Protein AF-A0A8I2AJA8-F1 (afdb_monomer)

Sequence (94 aa):
MNYKQGLISGIILSVIIALLSPLTQWVTSFVITPEYFPNVIKRSVEIGYFKTTAEAEANFNYQNYAIQGAIGALVMGIVTTASAMIFIRTKKMK

Structure (mmCIF, N/CA/C/O backbone):
data_AF-A0A8I2AJA8-F1
#
_entry.id   AF-A0A8I2AJA8-F1
#
loop_
_atom_site.group_PDB
_atom_site.id
_atom_site.type_symbol
_atom_site.label_atom_id
_atom_site.label_alt_id
_atom_site.label_comp_id
_atom_site.label_asym_id
_atom_site.label_entity_id
_atom_site.label_seq_id
_atom_site.pdbx_PDB_ins_code
_atom_site.Cartn_x
_atom_site.Cartn_y
_atom_site.Cartn_z
_atom_site.occupancy
_atom_site.B_iso_or_equiv
_atom_site.auth_seq_id
_atom_site.auth_comp_id
_atom_site.auth_asym_id
_atom_site.auth_atom_id
_atom_site.pdbx_PDB_model_num
ATOM 1 N N . MET A 1 1 ? -19.812 5.101 24.871 1.00 73.25 1 MET A N 1
ATOM 2 C CA . MET A 1 1 ? -18.439 4.962 24.342 1.00 73.25 1 MET A CA 1
ATOM 3 C C . MET A 1 1 ? -17.670 6.236 24.642 1.00 73.25 1 MET A C 1
ATOM 5 O O . MET A 1 1 ? -18.113 7.296 24.218 1.00 73.25 1 MET A O 1
ATOM 9 N N . ASN A 1 2 ? -16.578 6.169 25.406 1.00 84.69 2 ASN A N 1
ATOM 10 C CA . ASN A 1 2 ? -15.717 7.344 25.586 1.00 84.69 2 ASN A CA 1
ATOM 11 C C . ASN A 1 2 ? -14.704 7.453 24.427 1.00 84.69 2 ASN A C 1
ATOM 13 O O . ASN A 1 2 ? -14.459 6.481 23.713 1.00 84.69 2 ASN A O 1
ATOM 17 N N . TYR A 1 3 ? -14.125 8.640 24.231 1.00 85.19 3 TYR A N 1
ATOM 18 C CA . TYR A 1 3 ? -13.220 8.913 23.107 1.00 85.19 3 TYR A CA 1
ATOM 19 C C . TYR A 1 3 ? -12.023 7.947 23.051 1.00 85.19 3 TYR A C 1
ATOM 21 O O . TYR A 1 3 ? -11.670 7.451 21.985 1.00 85.19 3 TYR A O 1
ATOM 29 N N . LYS A 1 4 ? -11.431 7.624 24.210 1.00 86.75 4 LYS A N 1
ATOM 30 C CA . LYS A 1 4 ? -10.267 6.729 24.295 1.00 86.75 4 LYS A CA 1
ATOM 31 C C . LYS A 1 4 ? -10.597 5.307 23.843 1.00 86.75 4 LYS A C 1
ATOM 33 O O . LYS A 1 4 ? -9.820 4.719 23.104 1.00 86.75 4 LYS A O 1
ATOM 38 N N . GLN A 1 5 ? -11.747 4.773 24.253 1.00 89.50 5 GLN A N 1
ATOM 39 C CA . GLN A 1 5 ? -12.193 3.437 23.853 1.00 89.50 5 GLN A CA 1
ATOM 40 C C . GLN A 1 5 ? -12.3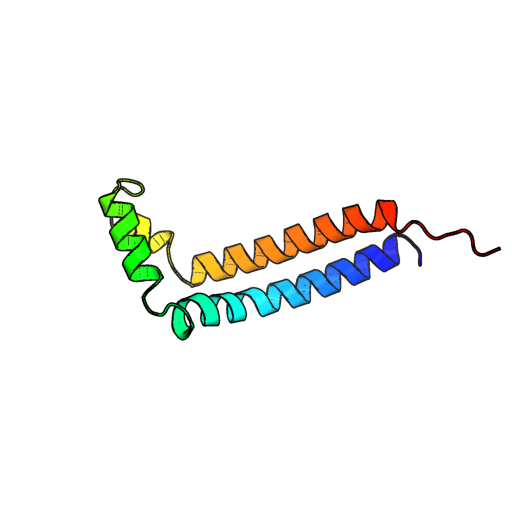89 3.341 22.338 1.00 89.50 5 GLN A C 1
ATOM 42 O O . GLN A 1 5 ? -11.895 2.402 21.725 1.00 89.50 5 GLN A O 1
ATOM 47 N N . GLY A 1 6 ? -13.052 4.329 21.728 1.00 90.06 6 GLY A N 1
ATOM 48 C CA . GLY A 1 6 ? -13.246 4.339 20.276 1.00 90.06 6 GLY A CA 1
ATOM 49 C C . GLY A 1 6 ? -11.933 4.487 19.502 1.00 90.06 6 GLY A C 1
ATOM 50 O O . GLY A 1 6 ? -11.739 3.809 18.497 1.00 90.06 6 GLY A O 1
ATOM 51 N N . LEU A 1 7 ? -10.996 5.296 20.011 1.00 92.31 7 LEU A N 1
ATOM 52 C CA . LEU A 1 7 ? -9.673 5.441 19.403 1.00 92.31 7 LEU A CA 1
ATOM 53 C C . LEU A 1 7 ? -8.870 4.132 19.450 1.00 92.31 7 LEU A C 1
ATOM 55 O O . LEU A 1 7 ? -8.305 3.738 18.435 1.00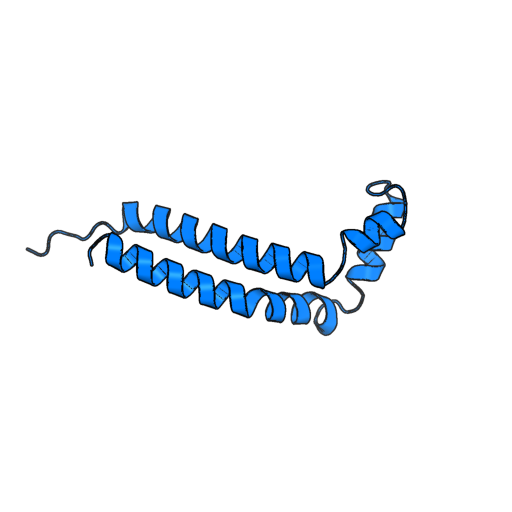 92.31 7 LEU A O 1
ATOM 59 N N . ILE A 1 8 ? -8.854 3.432 20.591 1.00 94.12 8 ILE A N 1
ATOM 60 C CA . ILE A 1 8 ? -8.168 2.135 20.725 1.00 94.12 8 ILE A CA 1
ATOM 61 C C . ILE A 1 8 ? -8.768 1.108 19.761 1.00 94.12 8 ILE A C 1
ATOM 63 O O . ILE A 1 8 ? -8.023 0.449 19.038 1.00 94.12 8 ILE A O 1
ATOM 67 N N . SER A 1 9 ? -10.097 1.005 19.697 1.00 94.25 9 SER A N 1
ATOM 68 C CA . SER A 1 9 ? -10.763 0.085 18.770 1.00 94.25 9 SER A CA 1
ATOM 69 C C . SER A 1 9 ? -10.418 0.384 17.310 1.00 94.25 9 SER A C 1
ATOM 71 O O . SER A 1 9 ? -10.132 -0.540 16.550 1.00 94.25 9 SER A O 1
ATOM 73 N N . GLY A 1 10 ? -10.396 1.659 16.910 1.00 94.50 10 GLY A N 1
ATOM 74 C CA . GLY A 1 10 ? -10.031 2.022 15.540 1.00 94.50 10 GLY A CA 1
ATOM 75 C C . GLY A 1 10 ? -8.546 1.823 15.229 1.00 94.50 10 GLY A C 1
ATOM 76 O O . GLY A 1 10 ? -8.219 1.422 14.115 1.00 94.50 10 GLY A O 1
ATOM 77 N N . ILE A 1 11 ? -7.644 1.990 16.203 1.00 96.19 11 ILE A N 1
ATOM 78 C CA . ILE A 1 11 ? -6.226 1.620 16.043 1.00 96.19 11 ILE A CA 1
ATOM 79 C C . ILE A 1 11 ? -6.094 0.110 15.817 1.00 96.19 11 ILE A C 1
ATOM 81 O O . ILE A 1 11 ? -5.426 -0.297 14.870 1.00 96.19 11 ILE A O 1
ATOM 85 N N . ILE A 1 12 ? -6.756 -0.720 16.633 1.00 97.31 12 ILE A N 1
ATOM 86 C CA . ILE A 1 12 ? -6.734 -2.185 16.474 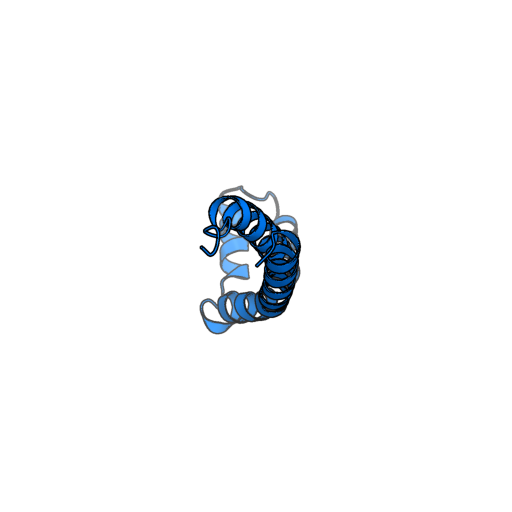1.00 97.31 12 ILE A CA 1
ATOM 87 C C . ILE A 1 12 ? -7.237 -2.574 15.080 1.00 97.31 12 ILE A C 1
ATOM 89 O O . ILE A 1 12 ? -6.582 -3.346 14.383 1.00 97.31 12 ILE A O 1
ATOM 93 N N . LEU A 1 13 ? -8.354 -1.990 14.639 1.00 96.62 13 LEU A N 1
ATOM 94 C CA . LEU A 1 13 ? -8.880 -2.214 13.294 1.00 96.62 13 LEU A CA 1
ATOM 95 C C . LEU A 1 13 ? -7.879 -1.791 12.207 1.00 96.62 13 LEU A C 1
ATOM 97 O O . LEU A 1 13 ? -7.662 -2.530 11.250 1.00 96.62 13 LEU A O 1
ATOM 101 N N . SER A 1 14 ? -7.233 -0.636 12.372 1.00 97.31 14 SER A N 1
ATOM 102 C CA . SER A 1 14 ? -6.232 -0.127 11.426 1.00 97.31 14 SER A CA 1
ATOM 103 C C . SER A 1 14 ? -5.023 -1.057 11.315 1.00 97.31 14 SER A C 1
ATOM 105 O O . SER A 1 14 ? -4.524 -1.273 10.214 1.00 97.31 14 SER A O 1
ATOM 107 N N . VAL A 1 15 ? -4.583 -1.661 12.425 1.00 97.88 15 VAL A N 1
ATOM 108 C CA . VAL A 1 15 ? -3.515 -2.674 12.425 1.00 97.88 15 VAL A CA 1
ATOM 109 C C . VAL A 1 15 ? -3.939 -3.916 11.642 1.00 97.88 15 VAL A C 1
ATOM 111 O O . VAL A 1 15 ? -3.167 -4.399 10.819 1.00 97.88 15 VAL A O 1
ATOM 114 N N . ILE A 1 16 ? -5.165 -4.411 11.838 1.00 97.88 16 ILE A N 1
ATOM 115 C CA . ILE A 1 16 ? -5.675 -5.570 11.084 1.00 97.88 16 ILE A CA 1
ATOM 116 C C . ILE A 1 16 ? -5.697 -5.266 9.580 1.00 97.88 16 ILE A C 1
ATOM 118 O O . ILE A 1 16 ? -5.218 -6.071 8.783 1.00 97.88 16 ILE A O 1
ATOM 122 N N . ILE A 1 17 ? -6.193 -4.090 9.185 1.00 97.06 17 ILE A N 1
ATOM 123 C CA . ILE A 1 17 ? -6.214 -3.663 7.778 1.00 97.06 17 ILE A CA 1
ATOM 124 C C . ILE A 1 17 ? -4.786 -3.560 7.223 1.00 97.06 17 ILE A C 1
ATOM 126 O O . ILE A 1 17 ? -4.515 -4.047 6.126 1.00 97.06 17 ILE A O 1
ATOM 130 N N . ALA A 1 18 ? -3.856 -2.981 7.985 1.00 97.44 18 ALA A N 1
ATOM 131 C CA . ALA A 1 18 ? -2.458 -2.871 7.583 1.00 97.44 18 ALA A CA 1
ATOM 132 C C . ALA A 1 18 ? -1.794 -4.243 7.382 1.00 97.44 18 ALA A C 1
ATOM 134 O O . ALA A 1 18 ? -1.029 -4.407 6.436 1.00 97.44 18 ALA A O 1
ATOM 135 N N . LEU A 1 19 ? -2.122 -5.243 8.208 1.00 97.06 19 LEU A N 1
ATOM 136 C CA . LEU A 1 19 ? -1.631 -6.618 8.047 1.00 97.06 19 LEU A CA 1
ATOM 137 C C . LEU A 1 19 ? -2.211 -7.321 6.812 1.00 97.06 19 LEU A C 1
ATOM 139 O O . LEU A 1 19 ? -1.529 -8.142 6.202 1.00 97.06 19 LEU A O 1
ATOM 143 N N . LEU A 1 20 ? -3.445 -6.996 6.423 1.00 97.44 20 LEU A N 1
ATOM 144 C CA . LEU A 1 20 ? -4.061 -7.513 5.196 1.00 97.44 20 LEU A CA 1
ATOM 145 C C . LEU A 1 20 ? -3.553 -6.799 3.932 1.00 97.44 20 LEU A C 1
ATOM 147 O O . LEU A 1 20 ? -3.626 -7.365 2.840 1.00 97.44 20 LEU A O 1
ATOM 151 N N . SER A 1 21 ? -3.009 -5.586 4.066 1.00 96.88 21 SER A N 1
ATOM 152 C CA . SER A 1 21 ? -2.565 -4.754 2.942 1.00 96.88 21 SER A CA 1
ATOM 153 C C . SER A 1 21 ? -1.553 -5.458 2.017 1.00 96.88 21 SER A C 1
ATOM 155 O O . SER A 1 21 ? -1.836 -5.532 0.817 1.00 96.88 21 SER A O 1
ATOM 157 N N . PRO A 1 22 ? -0.464 -6.098 2.504 1.00 97.25 22 PRO A N 1
ATOM 158 C CA . PRO A 1 22 ? 0.456 -6.850 1.644 1.00 97.25 22 PRO A CA 1
ATOM 159 C C . PRO A 1 22 ? -0.230 -7.940 0.816 1.00 97.25 22 PRO A C 1
ATOM 161 O O . PRO A 1 22 ? 0.041 -8.069 -0.375 1.00 97.25 22 PRO A O 1
ATOM 164 N N . LEU A 1 23 ? -1.174 -8.682 1.409 1.00 97.75 23 LEU A N 1
ATOM 165 C CA . LEU A 1 23 ? -1.923 -9.713 0.689 1.00 97.75 23 LEU A CA 1
ATOM 166 C C . LEU A 1 23 ? -2.763 -9.099 -0.437 1.00 97.75 23 LEU A C 1
ATOM 168 O O . LEU A 1 23 ? -2.735 -9.590 -1.564 1.00 97.75 23 LEU A O 1
ATOM 172 N N . THR A 1 24 ? -3.472 -8.002 -0.165 1.00 96.56 24 THR A N 1
ATOM 173 C CA . THR A 1 24 ? -4.258 -7.309 -1.201 1.00 96.56 24 THR A CA 1
ATOM 174 C C . THR A 1 24 ? -3.372 -6.730 -2.304 1.00 96.56 24 THR A C 1
ATOM 176 O O . THR A 1 24 ? -3.715 -6.816 -3.487 1.00 96.56 24 THR A O 1
ATOM 179 N N . GLN A 1 25 ? -2.193 -6.217 -1.940 1.00 97.50 25 GLN A N 1
ATOM 180 C CA . GLN A 1 25 ? -1.197 -5.731 -2.884 1.00 97.50 25 GLN A CA 1
ATOM 181 C C . GLN A 1 25 ? -0.674 -6.867 -3.767 1.00 97.50 25 GLN A C 1
ATOM 183 O O . GLN A 1 25 ? -0.522 -6.683 -4.975 1.00 97.50 25 GLN A O 1
ATOM 188 N N . TRP A 1 26 ? -0.445 -8.050 -3.195 1.00 97.62 26 TRP A N 1
A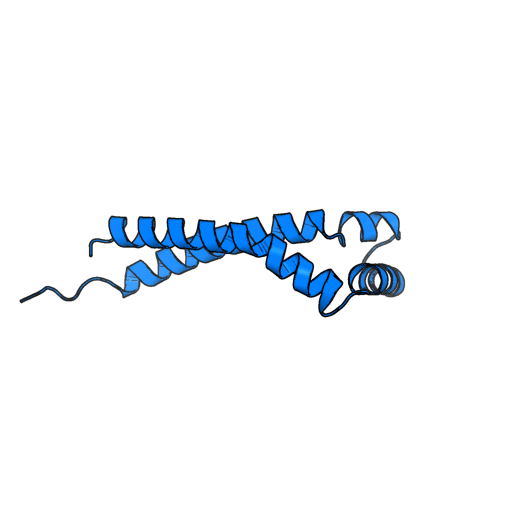TOM 189 C CA . TRP A 1 26 ? 0.000 -9.228 -3.935 1.00 97.62 26 TRP A CA 1
ATOM 190 C C . TRP A 1 26 ? -1.066 -9.697 -4.926 1.00 97.62 26 TRP A C 1
ATOM 192 O O . TRP A 1 26 ? -0.778 -9.836 -6.111 1.00 97.62 26 TRP A O 1
ATOM 202 N N . VAL A 1 27 ? -2.318 -9.845 -4.478 1.00 97.88 27 VAL A N 1
ATOM 203 C CA . VAL A 1 27 ? -3.443 -10.207 -5.359 1.00 97.88 27 VAL A CA 1
ATOM 204 C C . VAL A 1 27 ? -3.563 -9.210 -6.513 1.00 97.88 27 VAL A C 1
ATOM 206 O O . VAL A 1 27 ? -3.659 -9.607 -7.670 1.00 97.88 27 VAL A O 1
ATOM 209 N N . THR A 1 28 ? -3.488 -7.912 -6.229 1.00 96.56 28 THR A N 1
ATOM 210 C CA . THR A 1 28 ? -3.584 -6.883 -7.271 1.00 96.56 28 THR A CA 1
ATOM 211 C C . THR A 1 28 ? -2.438 -7.000 -8.276 1.00 96.56 28 THR A C 1
ATOM 213 O O . THR A 1 28 ? -2.679 -7.111 -9.474 1.00 96.56 28 THR A O 1
ATOM 216 N N . SER A 1 29 ? -1.194 -7.036 -7.796 1.00 96.62 29 SER A N 1
ATOM 217 C CA . SER A 1 29 ? -0.001 -6.960 -8.651 1.00 96.62 29 SER A CA 1
ATOM 218 C C . SER A 1 29 ? 0.421 -8.270 -9.322 1.00 96.62 29 SER A C 1
ATOM 220 O O . SER A 1 29 ? 1.159 -8.208 -10.298 1.00 96.62 29 SER A O 1
ATOM 222 N N . PHE A 1 30 ? -0.045 -9.431 -8.851 1.00 95.69 30 PHE A N 1
ATOM 223 C CA . PHE A 1 30 ? 0.325 -10.734 -9.421 1.00 95.69 30 PHE A CA 1
ATOM 224 C C . PHE A 1 30 ? -0.859 -11.551 -9.944 1.00 95.69 30 PHE A C 1
ATOM 226 O O . PHE A 1 30 ? -0.658 -12.391 -10.815 1.00 95.69 30 PHE A O 1
ATOM 233 N N . VAL A 1 31 ? -2.083 -11.324 -9.451 1.00 97.25 31 VAL A N 1
ATOM 234 C CA . VAL A 1 31 ? -3.272 -12.088 -9.881 1.00 97.25 31 VAL A CA 1
ATOM 235 C C . VAL A 1 31 ? -4.146 -11.274 -10.831 1.00 97.25 31 VAL A C 1
ATOM 237 O O . VAL A 1 31 ? -4.519 -11.769 -11.889 1.00 97.25 31 VAL A O 1
ATOM 240 N N . ILE A 1 32 ? -4.470 -10.027 -10.477 1.00 97.06 32 ILE A N 1
ATOM 241 C CA . ILE A 1 32 ? -5.344 -9.172 -11.299 1.00 97.06 32 ILE A CA 1
ATOM 242 C C . ILE A 1 32 ? -4.557 -8.567 -12.467 1.00 97.06 32 ILE A C 1
ATOM 244 O O . ILE A 1 32 ? -5.020 -8.587 -13.606 1.00 97.06 32 ILE A O 1
ATOM 248 N N . THR A 1 33 ? -3.360 -8.044 -12.194 1.00 96.25 33 THR A N 1
ATOM 249 C CA . THR A 1 33 ? -2.486 -7.423 -13.200 1.00 96.25 33 THR A CA 1
ATOM 250 C C . THR A 1 33 ? -1.070 -8.008 -13.131 1.00 96.25 33 THR A C 1
ATOM 252 O O . THR A 1 33 ? -0.169 -7.316 -12.662 1.00 96.25 33 THR A O 1
ATOM 255 N N . PRO A 1 34 ? -0.847 -9.255 -13.589 1.00 93.31 34 PRO A N 1
ATOM 256 C CA . PRO A 1 34 ? 0.420 -9.981 -13.409 1.00 93.31 34 PRO A CA 1
ATOM 257 C C . PRO A 1 34 ? 1.655 -9.262 -13.978 1.00 93.31 34 PRO A C 1
ATOM 259 O O . PRO A 1 34 ? 2.751 -9.397 -13.449 1.00 93.31 34 PRO A O 1
ATOM 262 N N . GLU A 1 35 ? 1.473 -8.442 -15.016 1.00 96.38 35 GLU A N 1
ATOM 263 C CA . GLU A 1 35 ? 2.542 -7.673 -15.668 1.00 96.38 35 GLU A CA 1
ATOM 264 C C . GLU A 1 35 ? 2.634 -6.221 -15.157 1.00 96.38 35 GLU A C 1
ATOM 266 O O . GLU A 1 35 ? 3.166 -5.346 -15.840 1.00 96.38 35 GLU A O 1
ATOM 271 N N . TYR A 1 36 ? 2.084 -5.909 -13.977 1.00 96.62 36 TYR A N 1
ATOM 272 C CA . TYR A 1 36 ? 2.046 -4.531 -13.472 1.00 96.62 36 TYR A CA 1
ATOM 273 C C . TYR A 1 36 ? 3.441 -3.910 -13.334 1.00 96.62 36 TYR A C 1
ATOM 275 O O . TYR A 1 36 ? 3.710 -2.866 -13.930 1.00 96.62 36 TYR A O 1
ATOM 283 N N . PHE A 1 37 ? 4.333 -4.558 -12.577 1.00 97.00 37 PHE A N 1
ATOM 284 C CA . PHE A 1 37 ? 5.684 -4.055 -12.320 1.00 97.00 37 PHE A CA 1
ATOM 285 C C . PHE A 1 37 ? 6.526 -3.891 -13.598 1.00 97.00 37 PHE A C 1
ATOM 287 O O . PHE A 1 37 ? 7.005 -2.780 -13.828 1.00 97.00 37 PHE A O 1
ATOM 294 N N . PRO A 1 38 ? 6.678 -4.901 -14.479 1.00 96.75 38 PRO A N 1
ATOM 295 C CA . PRO A 1 38 ? 7.468 -4.725 -15.700 1.00 96.75 38 PRO A CA 1
ATOM 296 C C . PRO A 1 38 ? 6.903 -3.628 -16.614 1.00 96.75 38 PRO A C 1
ATOM 298 O O . PRO A 1 38 ? 7.668 -2.823 -17.154 1.00 96.75 38 PRO A O 1
ATOM 301 N N . ASN A 1 39 ? 5.574 -3.522 -16.736 1.00 97.38 39 ASN A N 1
ATOM 302 C CA . ASN A 1 39 ? 4.953 -2.488 -17.563 1.00 97.38 39 ASN A CA 1
ATOM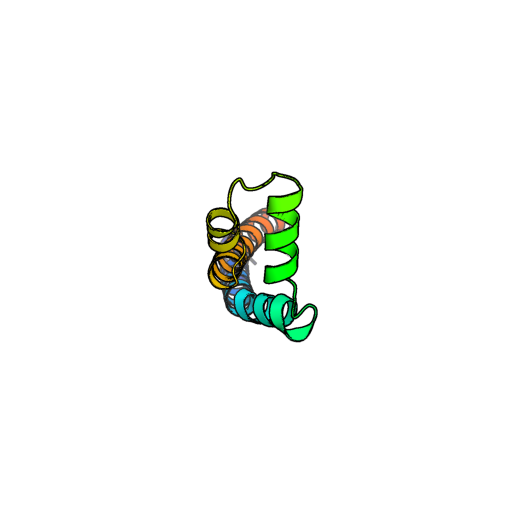 303 C C . ASN A 1 39 ? 5.157 -1.080 -16.996 1.00 97.38 39 ASN A C 1
ATOM 305 O O . ASN A 1 39 ? 5.503 -0.168 -17.750 1.00 97.38 39 ASN A O 1
ATOM 309 N N . VAL A 1 40 ? 4.966 -0.884 -15.686 1.00 96.69 40 VAL A N 1
ATOM 310 C CA . VAL A 1 40 ? 5.136 0.443 -15.073 1.00 96.69 40 VAL A CA 1
ATOM 311 C C . VAL A 1 40 ? 6.603 0.867 -15.058 1.00 96.69 40 VAL A C 1
ATOM 313 O O . VAL A 1 40 ? 6.889 2.022 -15.361 1.00 96.69 40 VAL A O 1
ATOM 316 N N . ILE A 1 41 ? 7.536 -0.062 -14.819 1.00 97.81 41 ILE A N 1
ATOM 317 C CA . ILE A 1 41 ? 8.981 0.191 -14.902 1.00 97.81 41 ILE A CA 1
ATOM 318 C C . ILE A 1 41 ? 9.338 0.665 -16.308 1.00 97.81 41 ILE A C 1
ATOM 320 O O . ILE A 1 41 ? 9.846 1.777 -16.466 1.00 97.81 41 ILE A O 1
ATOM 324 N N . LYS A 1 42 ? 9.001 -0.126 -17.335 1.00 97.44 42 LYS A N 1
ATOM 325 C CA . LYS A 1 42 ? 9.283 0.218 -18.733 1.00 97.44 42 LYS A CA 1
ATOM 326 C C . LYS A 1 42 ? 8.695 1.581 -19.091 1.00 97.44 42 LYS A C 1
ATOM 328 O O . LYS A 1 42 ? 9.416 2.460 -19.564 1.00 97.44 42 LYS A O 1
ATOM 333 N N . ARG A 1 43 ? 7.410 1.788 -18.791 1.00 97.50 43 ARG A N 1
ATOM 334 C CA . ARG A 1 43 ? 6.713 3.037 -19.108 1.00 97.50 43 ARG A CA 1
ATOM 335 C C . ARG A 1 43 ? 7.314 4.238 -18.384 1.00 97.50 43 ARG A C 1
ATOM 337 O O . ARG A 1 43 ? 7.406 5.307 -18.976 1.00 97.50 43 ARG A O 1
ATOM 344 N N . SER A 1 44 ? 7.717 4.079 -17.126 1.00 97.00 44 SER A N 1
ATOM 345 C CA . SER A 1 44 ? 8.283 5.166 -16.323 1.00 97.00 44 SER A CA 1
ATOM 346 C C . SER A 1 44 ? 9.630 5.660 -16.852 1.00 97.00 44 SER A C 1
ATOM 348 O O . SER A 1 44 ? 9.891 6.861 -16.815 1.00 97.00 44 SER A O 1
ATOM 350 N N . VAL A 1 45 ? 10.451 4.767 -17.407 1.00 97.19 45 VAL A N 1
ATOM 351 C CA . VAL A 1 45 ? 11.715 5.136 -18.055 1.00 97.19 45 VAL A CA 1
ATOM 352 C C . VAL A 1 45 ? 11.452 5.761 -19.427 1.00 97.19 45 VAL A C 1
ATOM 354 O O . VAL A 1 45 ? 12.033 6.794 -19.744 1.00 97.19 45 VAL A O 1
ATOM 357 N N . GLU A 1 46 ? 10.527 5.202 -20.217 1.00 97.31 46 GLU A N 1
ATOM 358 C CA . GLU A 1 46 ? 10.1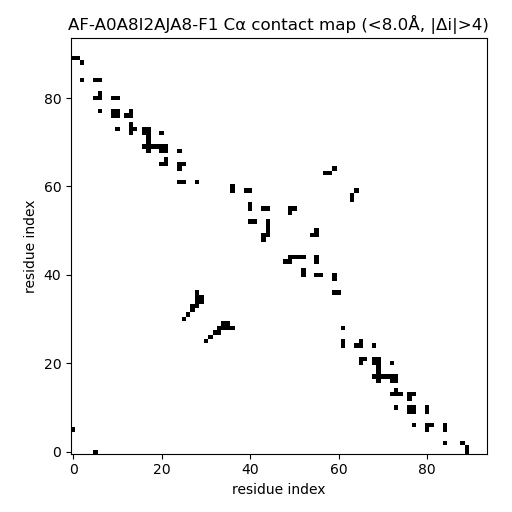54 5.742 -21.538 1.00 97.31 46 GLU A CA 1
ATOM 359 C C . GLU A 1 46 ? 9.676 7.198 -21.483 1.00 97.31 46 GLU A C 1
ATOM 361 O O . GLU A 1 46 ? 9.986 7.985 -22.374 1.00 97.31 46 GLU A O 1
ATOM 366 N N . ILE A 1 47 ? 8.913 7.560 -20.447 1.00 97.31 47 ILE A N 1
ATOM 367 C CA . ILE A 1 47 ? 8.406 8.929 -20.263 1.00 97.31 47 ILE A CA 1
ATOM 368 C C . ILE A 1 47 ? 9.377 9.833 -19.490 1.00 97.31 47 ILE A C 1
ATOM 370 O O . ILE A 1 47 ? 9.045 10.987 -19.224 1.00 97.31 47 ILE A O 1
ATOM 374 N N . GLY A 1 48 ? 10.549 9.322 -19.101 1.00 95.06 48 GLY A N 1
ATOM 375 C CA . GLY A 1 48 ? 11.567 10.070 -18.364 1.00 95.06 48 GLY A CA 1
ATOM 376 C C . GLY A 1 48 ? 11.233 10.355 -16.895 1.00 95.06 48 GLY A C 1
ATOM 377 O O . GLY A 1 48 ? 11.846 11.243 -16.306 1.00 95.06 48 GLY A O 1
ATOM 378 N N . TYR A 1 49 ? 10.281 9.630 -16.292 1.00 96.31 49 TYR A N 1
ATOM 379 C CA . TYR A 1 49 ? 9.986 9.730 -14.854 1.00 96.31 49 TYR A CA 1
ATOM 380 C C . TYR A 1 49 ? 11.159 9.210 -14.008 1.00 96.31 49 TYR A C 1
ATOM 382 O O . TYR A 1 49 ? 11.498 9.809 -12.991 1.00 96.31 49 TYR A O 1
ATOM 390 N N . PHE A 1 50 ? 11.817 8.144 -14.473 1.00 96.38 50 PHE A N 1
ATOM 391 C CA . PHE A 1 50 ? 13.090 7.658 -13.939 1.00 96.38 50 PHE A CA 1
ATOM 392 C C . PHE A 1 50 ? 14.178 7.707 -15.008 1.00 96.38 50 PHE A C 1
ATOM 394 O O . PHE A 1 50 ? 13.907 7.473 -16.188 1.00 96.38 50 PHE A O 1
ATOM 401 N N . LYS A 1 51 ? 15.423 7.988 -14.600 1.00 93.38 51 LYS A N 1
ATOM 402 C CA . LYS A 1 51 ? 16.554 8.086 -15.541 1.00 93.38 51 LYS A CA 1
ATOM 403 C C . LYS A 1 51 ? 17.060 6.718 -15.983 1.00 93.38 51 LYS A C 1
ATOM 405 O O . LYS A 1 51 ? 17.628 6.595 -17.064 1.00 93.38 51 LYS A O 1
ATOM 410 N N . THR A 1 52 ? 16.903 5.706 -15.132 1.00 95.69 52 THR A N 1
ATOM 411 C CA . THR A 1 52 ? 17.400 4.350 -15.382 1.00 95.69 52 THR A CA 1
ATOM 412 C C . THR A 1 52 ? 16.375 3.305 -14.963 1.00 95.69 52 THR A C 1
ATOM 414 O O . THR A 1 52 ? 15.584 3.525 -14.046 1.00 95.69 52 THR A O 1
ATOM 417 N N . THR A 1 53 ? 16.425 2.134 -15.599 1.00 95.31 53 THR A N 1
ATOM 418 C CA . THR A 1 53 ? 15.593 0.984 -15.221 1.00 95.31 53 THR A CA 1
ATOM 419 C C . THR A 1 53 ? 15.855 0.534 -13.786 1.00 95.31 53 THR A C 1
ATOM 421 O O . THR A 1 53 ? 14.907 0.242 -13.072 1.00 95.31 53 THR A O 1
ATOM 424 N N . ALA A 1 54 ? 17.108 0.572 -13.324 1.00 95.88 54 ALA A N 1
ATOM 425 C CA . ALA A 1 54 ? 17.456 0.200 -11.952 1.00 95.88 54 ALA A CA 1
ATOM 426 C C . ALA A 1 54 ? 16.811 1.129 -10.905 1.00 95.88 54 ALA A C 1
ATOM 428 O O . ALA A 1 5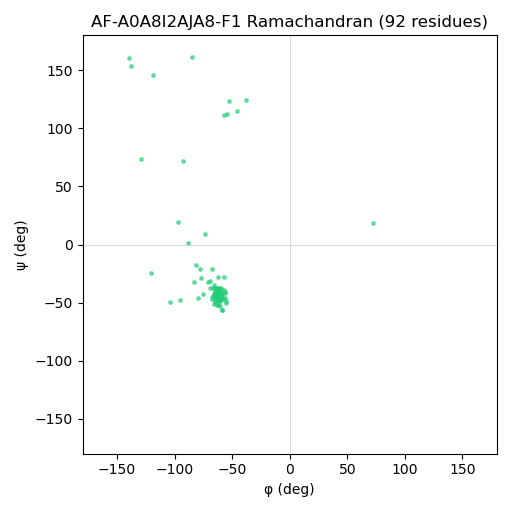4 ? 16.330 0.674 -9.870 1.00 95.88 54 ALA A O 1
ATOM 429 N N . GLU A 1 55 ? 16.763 2.437 -11.179 1.00 95.44 55 GLU A N 1
ATOM 430 C CA . GLU A 1 55 ? 16.085 3.408 -10.311 1.00 95.44 55 GLU A CA 1
ATOM 431 C C . GLU A 1 55 ? 14.571 3.151 -10.270 1.00 95.44 55 GLU A C 1
ATOM 433 O O . GLU A 1 55 ? 13.954 3.190 -9.202 1.00 95.44 55 GLU A O 1
ATOM 438 N N . ALA A 1 56 ? 13.981 2.820 -11.420 1.00 96.50 56 ALA A N 1
ATOM 439 C CA . ALA A 1 56 ? 12.579 2.443 -11.511 1.00 96.50 56 ALA A CA 1
ATOM 440 C C . ALA A 1 56 ? 12.281 1.134 -10.761 1.00 96.50 56 ALA A C 1
ATOM 442 O O . ALA A 1 56 ? 11.314 1.090 -10.010 1.00 96.50 56 ALA A O 1
ATOM 443 N N . GLU A 1 57 ? 13.113 0.100 -10.889 1.00 96.31 57 GLU A N 1
ATOM 444 C CA . GLU A 1 57 ? 12.978 -1.187 -10.184 1.00 96.31 57 GLU A CA 1
ATOM 445 C C . GLU A 1 57 ? 13.093 -1.045 -8.662 1.00 96.31 57 GLU A C 1
ATOM 447 O O . GLU A 1 57 ? 12.352 -1.692 -7.916 1.00 96.31 57 GLU A O 1
ATOM 452 N N . ALA A 1 58 ? 13.970 -0.158 -8.184 1.00 96.12 58 ALA A N 1
ATOM 453 C CA . ALA A 1 58 ? 14.103 0.136 -6.759 1.00 96.12 58 ALA A CA 1
ATOM 454 C C . ALA A 1 58 ? 12.816 0.739 -6.158 1.00 96.12 58 ALA A C 1
ATOM 456 O O . ALA A 1 58 ? 12.533 0.536 -4.975 1.00 96.12 58 ALA A O 1
ATOM 457 N N . ASN A 1 59 ? 12.013 1.432 -6.972 1.00 94.88 59 ASN A N 1
ATOM 458 C CA . ASN A 1 59 ? 10.750 2.042 -6.557 1.00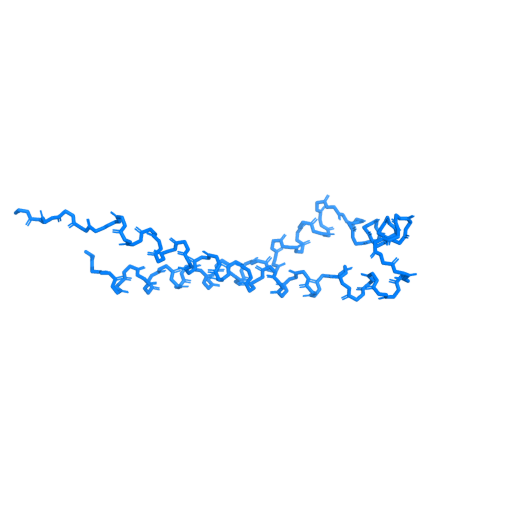 94.88 59 ASN A CA 1
ATOM 459 C C . ASN A 1 59 ? 9.536 1.141 -6.842 1.00 94.88 59 ASN A C 1
ATOM 461 O O . ASN A 1 59 ? 8.691 0.932 -5.968 1.00 94.88 59 ASN A O 1
ATOM 465 N N . PHE A 1 60 ? 9.451 0.586 -8.047 1.00 96.25 60 PHE A N 1
ATOM 466 C CA . PHE A 1 60 ? 8.352 -0.240 -8.537 1.00 96.25 60 PHE A CA 1
ATOM 467 C C . PHE A 1 60 ? 8.620 -1.722 -8.305 1.00 96.25 60 PHE A C 1
ATOM 469 O O . PHE A 1 60 ? 8.848 -2.495 -9.230 1.00 96.25 60 PHE A O 1
ATOM 476 N N . ASN A 1 61 ? 8.536 -2.133 -7.046 1.00 96.75 61 ASN A N 1
ATOM 477 C CA . ASN A 1 61 ? 8.584 -3.538 -6.671 1.00 96.75 61 ASN A CA 1
ATOM 478 C C . ASN A 1 61 ? 7.577 -3.847 -5.564 1.00 96.75 61 ASN A C 1
ATOM 480 O O . ASN A 1 61 ? 7.118 -2.966 -4.830 1.00 96.75 61 ASN A O 1
ATOM 484 N N . TYR A 1 62 ? 7.254 -5.134 -5.441 1.00 97.12 62 TYR A N 1
ATOM 485 C CA . TYR A 1 62 ? 6.272 -5.613 -4.477 1.00 97.12 62 TYR A CA 1
ATOM 486 C C . TYR A 1 62 ? 6.636 -5.257 -3.037 1.00 97.12 62 TYR A C 1
ATOM 488 O O . TYR A 1 62 ? 5.769 -4.806 -2.298 1.00 97.12 62 TYR A O 1
ATOM 496 N N . GLN A 1 63 ? 7.900 -5.420 -2.638 1.00 96.62 63 GLN A N 1
ATOM 497 C CA . GLN A 1 63 ? 8.326 -5.148 -1.266 1.00 96.62 63 GLN A CA 1
ATOM 498 C C . GLN A 1 63 ? 8.069 -3.687 -0.888 1.00 96.62 63 GLN A C 1
ATOM 500 O O . GLN A 1 63 ? 7.470 -3.414 0.153 1.00 96.62 63 GLN A O 1
ATOM 505 N N . ASN A 1 64 ? 8.472 -2.754 -1.750 1.00 97.19 64 ASN A N 1
ATOM 506 C CA . ASN A 1 64 ? 8.285 -1.330 -1.522 1.00 97.19 64 ASN A CA 1
ATOM 507 C C . ASN A 1 64 ? 6.791 -0.976 -1.447 1.00 97.19 64 ASN A C 1
ATOM 509 O O . ASN A 1 64 ? 6.355 -0.321 -0.503 1.00 97.19 64 ASN A O 1
ATOM 513 N N . TYR A 1 65 ? 5.986 -1.491 -2.381 1.00 96.88 65 TYR A N 1
ATOM 514 C CA . TYR A 1 65 ? 4.538 -1.266 -2.403 1.00 96.88 65 TYR A CA 1
ATOM 515 C C . TYR A 1 65 ? 3.819 -1.879 -1.197 1.00 96.88 65 TYR A C 1
ATOM 517 O O . TYR A 1 65 ? 2.928 -1.249 -0.634 1.00 96.88 65 TYR A O 1
ATOM 525 N N . ALA A 1 66 ? 4.203 -3.081 -0.770 1.00 97.50 66 ALA A N 1
ATOM 526 C CA . ALA A 1 66 ? 3.616 -3.745 0.388 1.00 97.50 66 ALA A CA 1
ATOM 527 C C . ALA A 1 66 ? 3.922 -2.983 1.686 1.00 97.50 66 ALA A C 1
ATOM 529 O O . ALA A 1 66 ? 3.024 -2.778 2.502 1.00 97.50 66 ALA A O 1
ATOM 530 N N . ILE A 1 67 ? 5.164 -2.517 1.861 1.00 97.25 67 ILE A N 1
ATOM 531 C CA . ILE A 1 67 ? 5.567 -1.726 3.033 1.00 97.25 67 ILE A CA 1
ATOM 532 C C . ILE A 1 67 ? 4.846 -0.376 3.040 1.00 97.25 67 ILE A C 1
ATOM 534 O O . ILE A 1 67 ? 4.217 -0.020 4.038 1.00 97.25 67 ILE A O 1
ATOM 538 N N . GLN A 1 68 ? 4.896 0.362 1.928 1.00 96.62 68 GLN A N 1
ATOM 539 C CA . GLN A 1 68 ? 4.228 1.660 1.819 1.00 96.62 68 GLN A CA 1
ATOM 540 C C . GLN A 1 68 ? 2.713 1.530 1.986 1.00 96.62 68 GLN A C 1
ATOM 542 O O . GLN A 1 68 ? 2.108 2.323 2.704 1.00 96.62 68 GLN A O 1
ATOM 547 N N . GLY A 1 69 ? 2.104 0.506 1.388 1.00 96.06 69 GLY A N 1
ATOM 548 C CA . GLY A 1 69 ? 0.680 0.216 1.517 1.00 96.06 69 GLY A CA 1
ATOM 549 C C . GLY A 1 69 ? 0.275 -0.135 2.947 1.00 96.06 69 GLY A C 1
ATOM 550 O O . GLY A 1 69 ? -0.762 0.334 3.415 1.00 96.06 69 GLY A O 1
ATOM 551 N N . ALA A 1 70 ? 1.076 -0.920 3.671 1.00 96.94 70 ALA A N 1
ATOM 552 C CA . ALA A 1 70 ? 0.799 -1.263 5.067 1.00 96.94 70 ALA A CA 1
ATOM 553 C C . ALA A 1 70 ? 0.917 -0.039 5.990 1.00 96.94 70 ALA A C 1
ATOM 555 O O . ALA A 1 70 ? 0.013 0.227 6.786 1.00 96.94 70 ALA A O 1
ATOM 556 N N . ILE A 1 71 ? 1.993 0.745 5.850 1.00 97.62 71 ILE A N 1
ATOM 557 C CA . ILE A 1 71 ? 2.196 1.979 6.625 1.00 97.62 71 ILE A CA 1
ATOM 558 C C . ILE A 1 71 ? 1.096 2.995 6.299 1.00 97.62 71 ILE A C 1
ATOM 560 O O . ILE A 1 71 ? 0.489 3.558 7.210 1.00 97.62 71 ILE A O 1
ATOM 564 N N . GLY A 1 72 ? 0.804 3.197 5.014 1.00 96.75 72 GLY A N 1
ATOM 565 C CA . GLY A 1 72 ? -0.237 4.107 4.548 1.00 96.75 72 GLY A CA 1
ATOM 566 C C . GLY A 1 72 ? -1.615 3.731 5.086 1.00 96.75 72 GLY A C 1
ATOM 567 O O . GLY A 1 72 ? -2.316 4.594 5.613 1.00 96.75 72 GLY A O 1
ATOM 568 N N . ALA A 1 73 ? -1.976 2.444 5.039 1.00 96.69 73 ALA A N 1
ATOM 569 C CA . ALA A 1 73 ? -3.230 1.942 5.594 1.00 96.69 73 ALA A CA 1
ATOM 570 C C . ALA A 1 73 ? -3.327 2.164 7.111 1.00 96.69 73 ALA A C 1
ATOM 572 O O . ALA A 1 73 ? -4.365 2.616 7.598 1.00 96.69 73 ALA A O 1
ATOM 573 N N . LEU A 1 74 ? -2.247 1.903 7.856 1.00 97.25 74 LEU A N 1
ATOM 574 C CA . LEU A 1 74 ? -2.212 2.121 9.301 1.00 97.25 74 LEU A CA 1
ATOM 575 C C . LEU A 1 74 ? -2.396 3.603 9.645 1.00 97.25 74 LEU A C 1
ATOM 577 O O . LEU A 1 74 ? -3.271 3.951 10.438 1.00 97.25 74 LEU A O 1
ATOM 581 N N . VAL A 1 75 ? -1.596 4.481 9.034 1.00 97.81 75 VAL A N 1
ATOM 582 C CA . VAL A 1 75 ? -1.635 5.926 9.297 1.00 97.81 75 VAL A CA 1
ATOM 583 C C . VAL A 1 75 ? -2.997 6.502 8.921 1.00 97.81 75 VAL A C 1
ATOM 585 O O . VAL A 1 75 ? -3.616 7.185 9.740 1.00 97.81 75 VAL A O 1
ATOM 588 N N . MET A 1 76 ? -3.509 6.183 7.729 1.00 97.19 76 MET A N 1
ATOM 589 C CA . MET A 1 76 ? -4.828 6.656 7.304 1.00 97.19 76 MET A CA 1
ATOM 590 C C . MET A 1 76 ? -5.949 6.124 8.189 1.00 97.19 76 MET A C 1
ATOM 592 O O . MET A 1 76 ? -6.865 6.883 8.510 1.00 97.19 76 MET A O 1
ATOM 596 N N . GLY A 1 77 ? -5.885 4.865 8.624 1.00 96.19 77 GLY A N 1
ATOM 597 C CA . GLY A 1 77 ? -6.874 4.291 9.535 1.00 96.19 77 GLY A CA 1
ATOM 598 C C . GLY A 1 77 ? -6.912 5.008 10.889 1.00 96.19 77 GLY A C 1
ATOM 599 O O . GLY A 1 77 ? -7.992 5.354 11.382 1.00 96.19 77 GLY A O 1
ATOM 600 N N . ILE A 1 78 ? -5.743 5.328 11.452 1.00 96.62 78 ILE A N 1
ATOM 601 C CA . ILE A 1 78 ? -5.628 6.073 12.714 1.00 96.62 78 ILE A CA 1
ATOM 602 C C . ILE A 1 78 ? -6.168 7.497 12.557 1.00 96.62 78 ILE A C 1
ATOM 604 O O . ILE A 1 78 ? -6.977 7.933 13.379 1.00 96.62 78 ILE A O 1
ATOM 608 N N . VAL A 1 79 ? -5.765 8.210 11.499 1.00 96.94 79 VAL A N 1
ATOM 609 C CA . VAL A 1 79 ? -6.230 9.581 11.226 1.00 96.94 79 VAL A CA 1
ATOM 610 C C . VAL A 1 79 ? -7.743 9.604 11.023 1.00 96.94 79 VAL A C 1
ATOM 612 O O . VAL A 1 79 ? -8.436 10.383 11.673 1.00 96.94 79 VAL A O 1
ATOM 615 N N . THR A 1 80 ? -8.270 8.694 10.201 1.00 95.00 80 THR A N 1
ATOM 616 C CA . THR A 1 80 ? -9.713 8.576 9.941 1.00 95.00 80 THR A CA 1
ATOM 617 C C . THR A 1 80 ? -10.482 8.294 11.227 1.00 95.00 80 THR A C 1
ATOM 619 O O . THR A 1 80 ? -11.495 8.940 11.492 1.00 95.00 80 THR A O 1
ATOM 622 N N . THR A 1 81 ? -9.981 7.383 12.067 1.00 94.31 81 THR A N 1
ATOM 623 C CA . THR A 1 81 ? -10.578 7.086 13.377 1.00 94.31 81 THR A CA 1
ATOM 624 C C . THR A 1 81 ? -10.576 8.322 14.272 1.00 94.31 81 THR A C 1
ATOM 626 O O . THR A 1 81 ? -11.606 8.653 14.860 1.00 94.31 81 THR A O 1
ATOM 629 N N . ALA A 1 82 ? -9.445 9.022 14.381 1.00 93.31 82 ALA A N 1
ATOM 630 C CA . ALA A 1 82 ? -9.332 10.217 15.210 1.00 93.31 82 ALA A CA 1
ATOM 631 C C . ALA A 1 82 ? -10.321 11.304 14.759 1.00 93.31 82 ALA A C 1
ATOM 633 O O . ALA A 1 82 ? -11.046 11.852 15.591 1.00 93.31 82 ALA A O 1
ATOM 634 N N . SER A 1 83 ? -10.422 11.551 13.449 1.00 92.75 83 SER A N 1
ATOM 635 C CA . SER A 1 83 ? -11.399 12.479 12.872 1.00 92.75 83 SER A CA 1
ATOM 636 C C . SER A 1 83 ? -12.836 12.039 13.149 1.00 92.75 83 SER A C 1
ATOM 638 O O . SER A 1 83 ? -13.632 12.831 13.652 1.00 92.75 83 SER A O 1
ATOM 640 N N . ALA A 1 84 ? -13.173 10.773 12.895 1.00 91.38 84 ALA A N 1
ATOM 641 C CA . ALA A 1 84 ? -14.512 10.237 13.128 1.00 91.38 84 ALA A CA 1
ATOM 642 C C . ALA A 1 84 ? -14.933 10.361 14.603 1.00 91.38 84 ALA A C 1
ATOM 644 O O . ALA A 1 84 ? -16.065 10.743 14.901 1.00 91.38 84 ALA A O 1
ATOM 645 N N . MET A 1 85 ? -14.015 10.117 15.540 1.00 89.81 85 MET A N 1
ATOM 646 C CA . MET A 1 85 ? -14.286 10.175 16.979 1.00 89.81 85 MET A CA 1
ATOM 647 C C . MET A 1 85 ? -14.594 11.584 17.508 1.00 89.81 85 MET A C 1
ATOM 649 O O . MET A 1 85 ? -15.235 11.703 18.556 1.00 89.81 85 MET A O 1
ATOM 653 N N . ILE A 1 86 ? -14.198 12.645 16.795 1.00 87.88 86 ILE A N 1
ATOM 654 C CA . ILE A 1 86 ? -14.622 14.021 17.106 1.00 87.88 86 ILE A CA 1
ATOM 655 C C . ILE A 1 86 ? -16.135 14.169 16.875 1.00 87.88 86 ILE A C 1
ATOM 657 O O . ILE A 1 86 ? -16.833 14.745 17.712 1.00 87.88 86 ILE A O 1
ATOM 661 N N . PHE A 1 87 ? -16.647 13.605 15.776 1.00 85.69 87 PHE A N 1
ATOM 662 C CA . PHE A 1 87 ? -18.056 13.699 15.379 1.00 85.69 87 PHE A CA 1
ATOM 663 C C . PHE A 1 87 ? -18.952 12.676 16.081 1.00 85.69 87 PHE A C 1
ATOM 665 O O . PHE A 1 87 ? -20.097 12.978 16.403 1.00 85.69 87 PHE A O 1
ATOM 672 N N . ILE A 1 88 ? -18.425 11.488 16.392 1.00 81.50 88 ILE A N 1
ATOM 673 C CA . ILE A 1 88 ? -19.157 10.394 17.059 1.00 81.50 88 ILE A CA 1
ATOM 674 C C . ILE A 1 88 ? -19.397 10.687 18.561 1.00 81.50 88 ILE A C 1
ATOM 676 O O . ILE A 1 88 ? -19.889 9.833 19.300 1.00 81.50 88 ILE A O 1
ATOM 680 N N . ARG A 1 89 ? -19.108 11.910 19.044 1.00 63.25 89 ARG A N 1
ATOM 681 C CA . ARG A 1 89 ? -19.374 12.335 20.428 1.00 63.25 89 ARG A CA 1
ATOM 682 C C . ARG A 1 89 ? -20.782 11.916 20.858 1.00 63.25 89 ARG A C 1
ATOM 684 O O . ARG A 1 89 ? -21.794 12.360 20.323 1.00 63.25 89 ARG A O 1
ATOM 691 N N . THR A 1 90 ? -20.809 11.026 21.846 1.00 61.69 90 THR A N 1
ATOM 692 C CA . THR A 1 90 ? -22.005 10.364 22.356 1.00 61.69 90 THR A CA 1
ATOM 693 C C . THR A 1 90 ? -23.076 11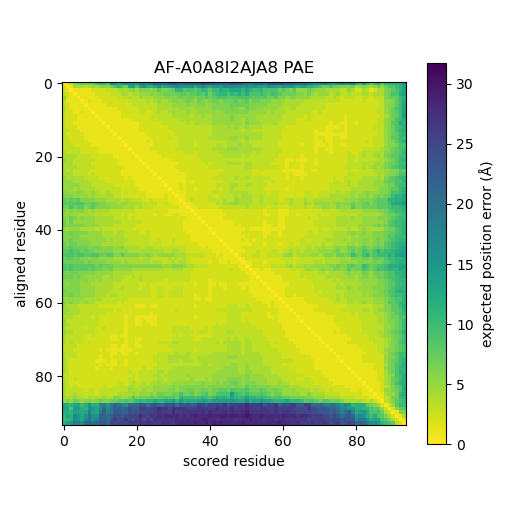.374 22.729 1.00 61.69 90 THR A C 1
ATOM 695 O O . THR A 1 90 ? -22.857 12.229 23.591 1.00 61.69 90 THR A O 1
ATOM 698 N N . LYS A 1 91 ? -24.259 11.208 22.128 1.00 53.72 91 LYS A N 1
ATOM 699 C CA . LYS A 1 91 ? -25.539 11.682 22.662 1.00 53.72 91 LYS A CA 1
ATOM 700 C C . LYS A 1 91 ? -25.507 11.470 24.183 1.00 53.72 91 LYS A C 1
ATOM 702 O O . LYS A 1 91 ? -25.236 10.350 24.618 1.00 53.72 91 LYS A O 1
ATOM 707 N N . LYS A 1 92 ? -25.729 12.518 24.990 1.00 53.97 92 LYS A N 1
ATOM 708 C CA . LYS A 1 92 ? -25.985 12.326 26.426 1.00 53.97 92 LYS A CA 1
ATOM 709 C C . LYS A 1 92 ? -27.151 11.342 26.509 1.00 53.97 92 LYS A C 1
ATOM 711 O O . LYS A 1 92 ? -28.238 11.668 26.033 1.00 53.97 92 LYS A O 1
ATOM 716 N N . MET A 1 93 ? -26.903 10.133 27.011 1.00 53.16 93 MET A N 1
ATOM 717 C CA . MET A 1 93 ? -27.984 9.248 27.428 1.00 53.16 93 MET A CA 1
ATOM 718 C C . MET A 1 93 ? -28.768 10.040 28.474 1.00 53.16 93 MET A C 1
ATOM 720 O O . MET A 1 93 ? -28.193 10.425 29.493 1.00 53.16 93 MET A O 1
ATOM 724 N N . LYS A 1 94 ? -29.999 10.418 28.121 1.00 41.22 94 LYS A N 1
ATOM 725 C CA . LYS A 1 94 ? -30.977 10.908 29.089 1.00 41.22 94 LYS A CA 1
ATOM 726 C C . LYS A 1 94 ? -31.349 9.763 30.014 1.00 41.22 94 LYS A C 1
ATOM 728 O O . LYS A 1 94 ? -31.437 8.629 29.491 1.00 41.22 94 LYS A O 1
#

Radius of gyration: 19.01 Å; Cα contacts (8 Å, |Δi|>4): 83; chains: 1; bounding box: 48×26×51 Å

pLDDT: mean 92.53, std 10.82, range [41.22, 97.88]

Solvent-accessible surface area (backbone atoms only — not comparable to full-atom values): 5044 Å² total; per-residue (Å²): 125,57,69,68,60,55,44,51,54,31,41,55,51,13,51,54,51,18,68,47,31,37,57,54,47,45,44,46,44,57,67,76,35,60,61,43,50,66,51,51,34,54,50,33,38,76,72,60,78,26,97,39,66,68,64,28,47,74,59,51,38,66,69,52,49,26,52,53,45,18,53,49,40,30,54,51,31,39,51,50,34,54,58,48,49,68,72,63,58,63,75,80,83,124

Foldseek 3Di:
DDLVVLLVVLLVVLLVVLVCQLVVLCCVCCPVPNCVQVVCLVVCCVVPVDVDSVVSNVCRDSVNNSVCRSVVSNVCSSVVSNVVSVVPPDDPPD

Secondary structure (DSSP, 8-state):
--HHHHHHHHHHHHHHHHHHHHHHHHIIIIIISTTHHHHHHHHHHHTTSSSSHHHHHHHSSHHHHHHHHHHHHHHHHHHHHHHHHHHT------

Mean predicted aligned error: 4.83 Å